Protein AF-A0A822DI43-F1 (afdb_monomer)

Radius of gyration: 19.3 Å; Cα contacts (8 Å, |Δi|>4): 87; chains: 1; bounding box: 41×22×58 Å

Mean predicted aligned error: 4.41 Å

Foldseek 3Di:
DLVVLLVLLVVLLVVLVVVLVVLLVQLQVDFDDADPVGDTDRNCPDPVSCVLRVVSVVVSVVSVVLSVVLVVVQVVCVVDPVSVVVCVVVSVVSSVVSSVVSVVVSVVSVD

Structure (mmCIF, N/CA/C/O backbone):
data_AF-A0A822DI43-F1
#
_entry.id   AF-A0A822DI43-F1
#
loop_
_atom_site.group_PDB
_atom_site.id
_atom_site.type_symbol
_atom_site.label_atom_id
_atom_site.label_alt_id
_atom_site.label_comp_id
_atom_site.label_asym_id
_atom_site.label_entity_id
_atom_site.label_seq_id
_atom_site.pdbx_PDB_ins_code
_atom_site.Cartn_x
_atom_site.Cartn_y
_atom_site.Cartn_z
_atom_site.occupancy
_atom_site.B_iso_or_equiv
_atom_site.auth_seq_id
_atom_site.auth_comp_id
_atom_site.auth_asym_id
_atom_site.auth_atom_id
_at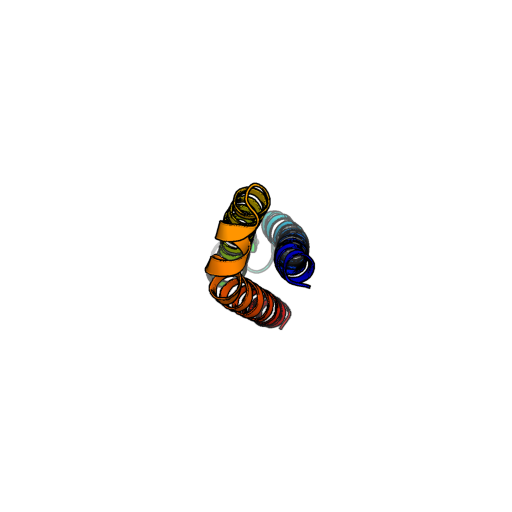om_site.pdbx_PDB_model_num
ATOM 1 N N . MET A 1 1 ? 6.375 10.818 -19.700 1.00 80.19 1 MET A N 1
ATOM 2 C CA . MET A 1 1 ? 5.209 10.101 -19.123 1.00 80.19 1 MET A CA 1
ATOM 3 C C . MET A 1 1 ? 5.583 9.005 -18.122 1.00 80.19 1 MET A C 1
ATOM 5 O O . MET A 1 1 ? 4.894 8.908 -17.118 1.00 80.19 1 MET A O 1
ATOM 9 N N . ILE A 1 2 ? 6.650 8.215 -18.330 1.00 90.12 2 ILE A N 1
ATOM 10 C CA . ILE A 1 2 ? 7.068 7.148 -17.390 1.00 90.12 2 ILE A CA 1
ATOM 11 C C . ILE A 1 2 ? 7.280 7.688 -15.972 1.00 90.12 2 ILE A C 1
ATOM 13 O O . ILE A 1 2 ? 6.599 7.245 -15.061 1.00 90.12 2 ILE A O 1
ATOM 17 N N . HIS A 1 3 ? 8.148 8.690 -15.797 1.00 89.88 3 HIS A N 1
ATOM 18 C CA . HIS A 1 3 ? 8.485 9.249 -14.480 1.00 89.88 3 HIS A CA 1
ATOM 19 C C . HIS A 1 3 ? 7.257 9.681 -13.658 1.00 89.88 3 HIS A C 1
ATOM 21 O O . HIS A 1 3 ? 7.191 9.434 -12.460 1.00 89.88 3 HIS A O 1
ATOM 27 N N . MET A 1 4 ? 6.233 10.247 -14.309 1.00 93.31 4 MET A N 1
ATOM 28 C CA . MET A 1 4 ? 4.971 10.595 -13.645 1.00 93.31 4 MET A CA 1
ATOM 29 C C . MET A 1 4 ? 4.247 9.349 -13.106 1.00 93.31 4 MET A C 1
ATOM 31 O O . MET A 1 4 ? 3.736 9.381 -11.994 1.00 93.31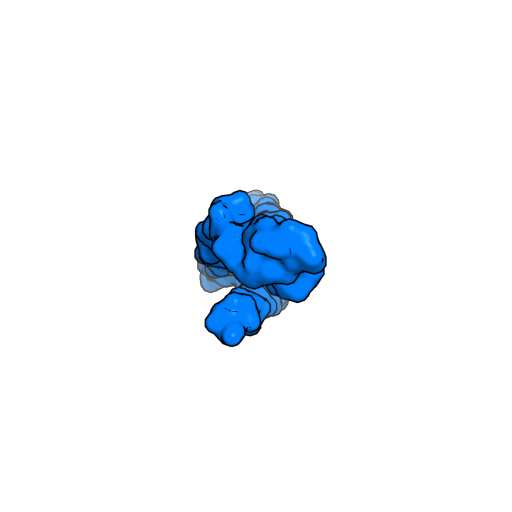 4 MET A O 1
ATOM 35 N N . ARG A 1 5 ? 4.228 8.238 -13.855 1.00 93.38 5 ARG A N 1
ATOM 36 C CA . ARG A 1 5 ? 3.634 6.963 -13.405 1.00 93.38 5 ARG A CA 1
ATOM 37 C C . ARG A 1 5 ? 4.377 6.384 -12.203 1.00 93.38 5 ARG A C 1
ATOM 39 O O . ARG A 1 5 ? 3.732 5.896 -11.282 1.00 93.38 5 ARG A O 1
ATOM 46 N N . ILE A 1 6 ? 5.707 6.488 -12.196 1.00 93.19 6 ILE A N 1
ATOM 47 C CA . ILE A 1 6 ? 6.543 6.105 -11.048 1.00 93.19 6 ILE A CA 1
ATOM 48 C C . ILE A 1 6 ? 6.137 6.938 -9.827 1.00 93.19 6 ILE A C 1
ATOM 50 O O . ILE A 1 6 ? 5.816 6.389 -8.777 1.00 93.19 6 ILE A O 1
ATOM 54 N N . HIS A 1 7 ? 6.060 8.259 -9.990 1.00 93.94 7 HIS A N 1
ATOM 55 C CA . HIS A 1 7 ? 5.712 9.167 -8.901 1.00 93.94 7 HIS A CA 1
ATOM 56 C C . HIS A 1 7 ? 4.270 8.992 -8.396 1.00 93.94 7 HIS A C 1
ATOM 58 O O . HIS A 1 7 ? 4.027 9.077 -7.198 1.00 93.94 7 HIS A O 1
ATOM 64 N N . LEU A 1 8 ? 3.319 8.659 -9.273 1.00 93.00 8 LEU A N 1
ATOM 65 C CA . LEU A 1 8 ? 1.948 8.313 -8.881 1.00 93.00 8 LEU A CA 1
ATOM 66 C C . LEU A 1 8 ? 1.918 7.151 -7.880 1.00 93.00 8 LEU A C 1
ATOM 68 O O . LEU A 1 8 ? 1.155 7.203 -6.919 1.00 93.00 8 LEU A O 1
ATOM 72 N N . CYS A 1 9 ? 2.768 6.134 -8.058 1.00 93.25 9 CYS A N 1
ATOM 73 C CA . CYS A 1 9 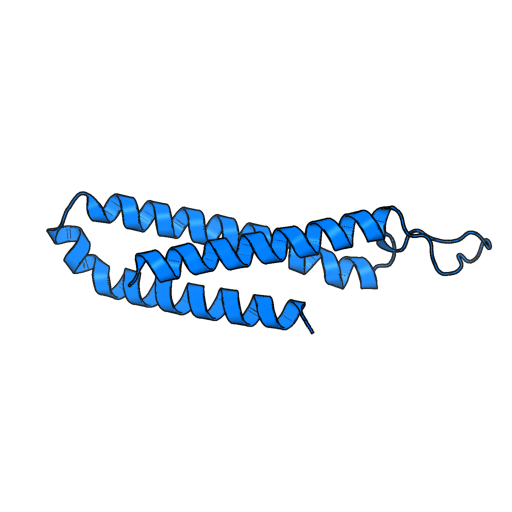? 2.869 5.013 -7.118 1.00 93.25 9 CYS A CA 1
ATOM 74 C C . CYS A 1 9 ? 3.277 5.494 -5.717 1.00 93.25 9 CYS A C 1
ATOM 76 O O . CYS A 1 9 ? 2.706 5.051 -4.721 1.00 93.25 9 CYS A O 1
ATOM 78 N N . TYR A 1 10 ? 4.219 6.440 -5.643 1.00 95.06 10 TYR A N 1
ATOM 79 C CA . TYR A 1 10 ? 4.614 7.079 -4.388 1.00 95.06 10 TYR A CA 1
ATOM 80 C C . TYR A 1 10 ? 3.463 7.871 -3.763 1.00 95.06 10 TYR A C 1
ATOM 82 O O . TYR A 1 10 ? 3.194 7.717 -2.574 1.00 95.06 10 TYR A O 1
ATOM 90 N N . THR A 1 11 ? 2.738 8.665 -4.557 1.00 93.81 11 THR A N 1
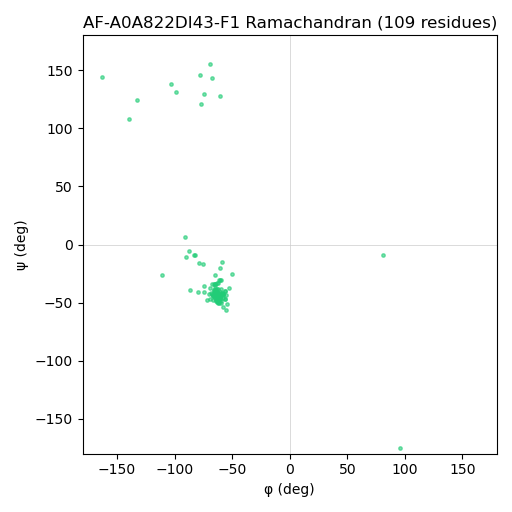ATOM 91 C CA . THR A 1 11 ? 1.574 9.418 -4.070 1.00 93.81 11 THR A CA 1
ATOM 92 C C . THR A 1 11 ? 0.535 8.489 -3.436 1.00 93.81 11 THR A C 1
ATOM 94 O O . THR A 1 11 ? 0.109 8.741 -2.312 1.00 93.81 11 THR A O 1
ATOM 97 N N . PHE A 1 12 ? 0.188 7.376 -4.094 1.00 92.25 12 PHE A N 1
ATOM 98 C CA . PHE A 1 12 ? -0.740 6.386 -3.532 1.00 92.25 12 PHE A CA 1
ATOM 99 C C . PHE A 1 12 ? -0.214 5.750 -2.243 1.00 92.25 12 PHE A C 1
ATOM 101 O O . PHE A 1 12 ? -0.975 5.586 -1.289 1.00 92.25 12 PHE A O 1
ATOM 108 N N . ALA A 1 13 ? 1.080 5.423 -2.186 1.00 94.25 13 ALA A N 1
ATOM 109 C CA . ALA A 1 13 ? 1.696 4.866 -0.986 1.00 94.25 13 ALA A CA 1
ATOM 110 C C . ALA A 1 13 ? 1.599 5.831 0.207 1.00 94.25 13 ALA A C 1
ATOM 112 O O . ALA A 1 13 ? 1.232 5.413 1.303 1.00 94.25 13 ALA A O 1
ATOM 113 N N . VAL A 1 14 ? 1.870 7.123 -0.008 1.00 95.00 14 VAL A N 1
ATOM 114 C CA . VAL A 1 14 ? 1.783 8.158 1.035 1.00 95.00 14 VAL A CA 1
ATOM 115 C C . VAL A 1 14 ? 0.341 8.374 1.490 1.00 95.00 14 VAL A C 1
ATOM 117 O O . VAL A 1 14 ? 0.092 8.423 2.694 1.00 95.00 14 VAL A O 1
ATOM 120 N N . SER A 1 15 ? -0.620 8.455 0.566 1.00 93.62 15 SER A N 1
ATOM 121 C CA . SER A 1 15 ? -2.039 8.595 0.921 1.00 93.62 15 SER A CA 1
ATOM 122 C C . SER A 1 15 ? -2.537 7.408 1.752 1.00 93.62 15 SER A C 1
ATOM 124 O O . SER A 1 15 ? -3.192 7.604 2.777 1.00 93.62 15 SER A O 1
ATOM 126 N N . LEU A 1 16 ? -2.169 6.180 1.370 1.00 93.75 16 LEU A N 1
ATOM 127 C CA . LEU A 1 16 ? -2.504 4.988 2.149 1.00 93.75 16 LEU A CA 1
ATOM 128 C C . LEU A 1 16 ? -1.799 4.997 3.516 1.00 93.75 16 LEU A C 1
ATOM 130 O O . LEU A 1 16 ? -2.426 4.690 4.527 1.00 93.75 16 LEU A O 1
ATOM 134 N N . ALA A 1 17 ? -0.531 5.417 3.581 1.00 96.06 17 ALA A N 1
ATOM 135 C CA . ALA A 1 17 ? 0.214 5.534 4.835 1.00 96.06 17 ALA A CA 1
ATOM 136 C C . ALA A 1 17 ? -0.465 6.487 5.827 1.00 96.06 17 ALA A C 1
ATOM 138 O O . ALA A 1 17 ? -0.551 6.181 7.018 1.00 96.06 17 ALA A O 1
ATOM 139 N N . GLN A 1 18 ? -0.972 7.625 5.346 1.00 96.12 18 GLN A N 1
ATOM 140 C CA . GLN A 1 18 ? -1.705 8.588 6.167 1.00 96.12 18 GLN A CA 1
ATOM 141 C C . GLN A 1 18 ? -2.988 7.971 6.734 1.00 96.12 18 GLN A C 1
ATOM 143 O O . GLN A 1 18 ? -3.198 8.014 7.949 1.00 96.12 18 GLN A O 1
ATOM 148 N N . ALA A 1 19 ? -3.802 7.337 5.884 1.00 94.50 19 ALA A N 1
ATOM 149 C CA . ALA A 1 19 ? -5.042 6.684 6.303 1.00 94.50 19 ALA A CA 1
ATOM 150 C C . ALA A 1 19 ? -4.786 5.572 7.336 1.00 94.50 19 ALA A C 1
ATOM 152 O O . ALA A 1 19 ? -5.397 5.553 8.406 1.00 94.50 19 ALA A O 1
ATOM 153 N N . VAL A 1 20 ? -3.819 4.691 7.060 1.00 95.88 20 VAL A N 1
ATOM 154 C CA . VAL A 1 20 ? -3.440 3.582 7.948 1.00 95.88 20 VAL A CA 1
ATOM 155 C C . VAL A 1 20 ? -2.883 4.092 9.277 1.00 95.88 20 VAL A C 1
ATOM 157 O O . VAL A 1 20 ? -3.220 3.550 10.329 1.00 95.88 20 VAL A O 1
ATOM 160 N N . THR A 1 21 ? -2.085 5.164 9.269 1.00 98.00 21 THR A N 1
ATOM 161 C CA . THR A 1 21 ? -1.547 5.766 10.500 1.00 98.00 21 THR A CA 1
ATOM 162 C C . THR A 1 21 ? -2.666 6.256 11.415 1.00 98.00 21 THR A C 1
ATOM 164 O O . THR A 1 21 ? -2.635 5.989 12.618 1.00 98.00 21 THR A O 1
ATOM 167 N N . ILE A 1 22 ? -3.664 6.948 10.858 1.00 97.69 22 ILE A N 1
ATOM 168 C CA . ILE A 1 22 ? -4.828 7.422 11.618 1.00 97.69 22 ILE A CA 1
ATOM 169 C C . ILE A 1 22 ? -5.612 6.224 12.162 1.00 97.69 22 ILE A C 1
ATOM 171 O O . ILE A 1 22 ? -5.887 6.168 13.361 1.00 97.69 22 ILE A O 1
ATOM 175 N N . ALA A 1 23 ? -5.915 5.242 11.309 1.00 96.75 23 ALA A N 1
ATOM 176 C CA . ALA A 1 23 ? -6.722 4.085 11.675 1.00 96.75 23 ALA A CA 1
ATOM 177 C C . ALA A 1 23 ? -6.070 3.225 12.772 1.00 96.75 23 ALA A C 1
ATOM 179 O O . ALA A 1 23 ? -6.742 2.854 13.736 1.00 96.75 23 ALA A O 1
ATOM 180 N N . ILE A 1 24 ? -4.763 2.956 12.681 1.00 97.88 24 ILE A N 1
ATOM 181 C CA . ILE A 1 24 ? -4.022 2.197 13.701 1.00 97.88 24 ILE A CA 1
ATOM 182 C C . ILE A 1 24 ? -3.959 2.976 15.015 1.00 97.88 24 ILE A C 1
ATOM 184 O O . ILE A 1 24 ? -4.263 2.413 16.065 1.00 97.88 24 ILE A O 1
ATOM 188 N N . ARG A 1 25 ? -3.613 4.272 14.984 1.00 98.44 25 ARG A N 1
ATOM 189 C CA . ARG A 1 25 ? -3.521 5.090 16.207 1.00 98.44 25 ARG A CA 1
ATOM 190 C C . ARG A 1 25 ? -4.867 5.223 16.906 1.00 98.44 25 ARG A C 1
ATOM 192 O O . ARG A 1 25 ? -4.933 5.065 18.120 1.00 98.44 25 ARG A O 1
ATOM 199 N N . TYR A 1 26 ? -5.938 5.462 16.151 1.00 98.06 26 TYR A N 1
ATOM 200 C CA . TYR A 1 26 ? -7.285 5.479 16.708 1.00 98.06 26 TYR A CA 1
ATOM 201 C C . TYR A 1 26 ? -7.651 4.115 17.297 1.00 98.06 26 TYR A C 1
ATOM 203 O O . TYR A 1 26 ? -8.121 4.045 18.429 1.00 98.06 26 TYR A O 1
ATOM 211 N N . SER A 1 27 ? -7.351 3.025 16.584 1.00 97.38 27 SER A N 1
ATOM 212 C CA . SER A 1 27 ? -7.612 1.669 17.075 1.00 97.38 27 SER A CA 1
ATOM 213 C C . SER A 1 27 ? -6.845 1.337 18.353 1.00 97.38 27 SER A C 1
ATOM 215 O O . SER A 1 27 ? -7.337 0.577 19.183 1.00 97.38 27 SER A O 1
ATOM 217 N N . ALA A 1 28 ? -5.662 1.928 18.530 1.00 97.00 28 ALA A N 1
ATOM 218 C CA . ALA A 1 28 ? -4.850 1.774 19.725 1.00 97.00 28 ALA A CA 1
ATOM 219 C C . ALA A 1 28 ? -5.370 2.577 20.934 1.00 97.00 28 ALA A C 1
ATOM 221 O O . ALA A 1 28 ? -4.962 2.319 22.061 1.00 97.00 28 ALA A O 1
ATOM 222 N N . VAL A 1 29 ? -6.249 3.557 20.748 1.00 97.38 29 VAL A N 1
ATOM 223 C CA . VAL A 1 29 ? -6.777 4.364 21.865 1.00 97.38 29 VAL A CA 1
ATOM 224 C C . VAL A 1 29 ? -8.252 4.074 22.116 1.00 97.38 29 VAL A C 1
ATOM 226 O O . VAL A 1 29 ? -8.736 4.229 23.233 1.00 97.38 29 VAL A O 1
ATOM 229 N N . ARG A 1 30 ? -8.987 3.634 21.093 1.00 96.38 30 ARG A N 1
ATOM 230 C CA . ARG A 1 30 ? -10.413 3.356 21.194 1.00 96.38 30 ARG A CA 1
ATOM 231 C C . ARG A 1 30 ? -10.660 2.029 21.904 1.00 96.38 30 ARG A C 1
ATOM 233 O O . ARG A 1 30 ? -10.264 0.974 21.417 1.00 96.38 30 ARG A O 1
ATOM 240 N N . PHE A 1 31 ? -11.398 2.101 23.004 1.00 94.88 31 PHE A N 1
ATOM 241 C CA . PHE A 1 31 ? -12.000 0.961 23.684 1.00 94.88 31 PHE A CA 1
ATOM 242 C C . PHE A 1 31 ? -13.470 0.863 23.270 1.00 94.88 31 PHE A C 1
ATOM 244 O O . PHE A 1 31 ? -14.156 1.883 23.182 1.00 94.88 31 PHE A O 1
ATOM 251 N N . GLN A 1 32 ? -13.913 -0.334 22.885 1.00 92.94 32 GLN A N 1
ATOM 252 C CA . GLN A 1 32 ? -15.303 -0.598 22.517 1.00 92.94 32 GLN A CA 1
ATOM 253 C C . GLN A 1 32 ? -15.586 -2.100 22.525 1.00 92.94 32 GLN A C 1
ATOM 255 O O . GLN A 1 32 ? -14.754 -2.893 22.096 1.00 92.94 32 GLN A O 1
ATOM 260 N N . GLY A 1 33 ? -16.797 -2.470 22.942 1.00 88.38 33 GLY A N 1
ATOM 261 C CA . GLY A 1 33 ? -17.207 -3.861 23.118 1.00 88.38 33 GLY A CA 1
ATOM 262 C C . GLY A 1 33 ? -17.037 -4.303 24.567 1.00 88.38 33 GLY A C 1
ATOM 263 O O . GLY A 1 33 ? -16.707 -3.497 25.433 1.00 88.38 33 GLY A O 1
ATOM 264 N N . GLN A 1 34 ? -17.281 -5.581 24.841 1.00 83.56 34 GLN A N 1
ATOM 265 C CA . GLN A 1 34 ? -17.262 -6.102 26.204 1.00 83.56 34 GLN A CA 1
ATOM 266 C C . GLN A 1 34 ? -16.444 -7.390 26.267 1.00 83.56 34 GLN A C 1
ATOM 268 O O . GLN A 1 34 ? -16.687 -8.336 25.518 1.00 83.56 34 GLN A O 1
ATOM 273 N N . SER A 1 35 ? -15.446 -7.405 27.147 1.00 79.62 35 SER A N 1
ATOM 274 C CA . SER A 1 35 ? -14.739 -8.622 27.544 1.00 79.62 35 SER A CA 1
ATOM 275 C C . SER A 1 35 ? -15.659 -9.518 28.380 1.00 79.62 35 SER A C 1
ATOM 277 O O . SER A 1 35 ? -16.541 -8.986 29.060 1.00 79.62 35 SER A O 1
ATOM 279 N N . PRO A 1 36 ? -15.431 -10.845 28.442 1.00 75.06 36 PRO A N 1
ATOM 280 C CA . PRO A 1 36 ? -16.102 -11.718 29.411 1.00 75.06 36 PRO A CA 1
ATOM 281 C C . PRO A 1 36 ? -16.026 -11.203 30.860 1.00 75.06 36 PRO A C 1
ATOM 283 O O . PRO A 1 36 ? -16.908 -11.482 31.664 1.00 75.06 36 PRO A O 1
ATOM 286 N N . ASN A 1 37 ? -15.003 -10.399 31.170 1.00 79.81 37 ASN A N 1
ATOM 287 C CA . ASN A 1 37 ? -14.775 -9.802 32.487 1.00 79.81 37 ASN A CA 1
ATOM 288 C C . ASN A 1 37 ? -15.430 -8.415 32.666 1.00 79.81 37 ASN A C 1
ATOM 290 O O . ASN A 1 37 ? -15.176 -7.741 33.660 1.00 79.81 37 ASN A O 1
ATOM 294 N N . GLY A 1 38 ? -16.226 -7.948 31.700 1.00 78.75 38 GLY A N 1
ATOM 295 C CA . GLY A 1 38 ? -16.973 -6.689 31.774 1.00 78.75 38 GLY A CA 1
ATOM 296 C C . GLY A 1 38 ? -16.182 -5.417 31.446 1.00 78.75 38 GLY A C 1
ATOM 297 O O . GLY A 1 38 ? -16.801 -4.367 31.290 1.00 78.75 38 GLY A O 1
ATOM 298 N N . SER A 1 39 ? -14.856 -5.485 31.292 1.00 85.06 39 SER A N 1
ATOM 299 C CA . SER A 1 39 ? -14.044 -4.353 30.831 1.00 85.06 39 SER A CA 1
ATOM 300 C C . SER A 1 39 ? -14.153 -4.150 29.318 1.00 85.06 39 SER A C 1
ATOM 302 O O . SER A 1 39 ? -14.258 -5.115 28.551 1.00 85.06 39 SER A O 1
ATOM 304 N N . GLU A 1 40 ? -14.100 -2.894 28.873 1.00 90.19 40 GLU A N 1
ATOM 305 C CA . GLU A 1 40 ? -13.982 -2.601 27.446 1.00 90.19 40 GLU A CA 1
ATOM 306 C C . GLU A 1 40 ? -12.617 -3.057 26.917 1.00 90.19 40 GLU A C 1
ATOM 308 O O . GLU A 1 40 ? -11.593 -2.962 27.600 1.00 90.19 40 GLU A O 1
ATOM 313 N N . ILE A 1 41 ? -12.601 -3.556 25.682 1.00 91.38 41 ILE A N 1
ATOM 314 C CA . ILE A 1 41 ? -11.385 -4.009 25.006 1.00 91.38 41 ILE A CA 1
ATOM 315 C C . ILE A 1 41 ? -10.976 -2.939 23.994 1.00 91.38 41 ILE A C 1
ATOM 317 O O . ILE A 1 41 ? -11.806 -2.371 23.285 1.00 91.38 41 ILE A O 1
ATOM 321 N N . GLN A 1 42 ? -9.678 -2.668 23.919 1.00 94.94 42 GLN A N 1
ATOM 322 C CA . GLN A 1 42 ? -9.086 -1.841 22.872 1.00 94.94 42 GLN A CA 1
ATOM 323 C C . GLN A 1 42 ? -9.347 -2.475 21.501 1.00 94.94 42 GLN A C 1
ATOM 325 O O . GLN A 1 42 ? -9.019 -3.644 21.284 1.00 94.94 42 GLN A O 1
ATOM 330 N N . ILE A 1 43 ? -9.894 -1.716 20.553 1.00 96.06 43 ILE A N 1
ATOM 331 C CA . ILE A 1 43 ? -10.372 -2.305 19.298 1.00 96.06 43 ILE A CA 1
ATOM 332 C C . ILE A 1 43 ? -9.247 -2.906 18.447 1.00 96.06 43 ILE A C 1
ATOM 334 O O . ILE A 1 43 ? -9.486 -3.851 17.700 1.00 96.06 43 ILE A O 1
ATOM 338 N N . LEU A 1 44 ? -8.009 -2.417 18.591 1.00 96.31 44 LEU A N 1
ATOM 339 C CA . LEU A 1 44 ? -6.833 -2.989 17.925 1.00 96.31 44 LEU A CA 1
ATOM 340 C C . LEU A 1 44 ? -6.561 -4.451 18.317 1.00 96.31 44 LEU A C 1
ATOM 342 O O . LEU A 1 44 ? -5.892 -5.157 17.569 1.00 96.31 44 LEU A O 1
ATOM 346 N N . ASN A 1 45 ? -7.078 -4.927 19.451 1.00 94.31 45 ASN A N 1
ATOM 347 C CA . ASN A 1 45 ? -6.879 -6.307 19.903 1.00 94.31 45 ASN A CA 1
ATOM 348 C C . ASN A 1 45 ? -7.854 -7.301 19.258 1.00 94.31 45 ASN A C 1
ATOM 350 O O . ASN A 1 45 ? -7.681 -8.509 19.410 1.00 94.31 45 ASN A O 1
ATOM 354 N N . TYR A 1 46 ? -8.864 -6.830 18.522 1.00 95.31 46 TYR A N 1
ATOM 355 C CA . TYR A 1 46 ? -9.732 -7.721 17.761 1.00 95.31 46 TYR A CA 1
ATOM 356 C C . TYR A 1 46 ? -9.016 -8.238 16.516 1.00 95.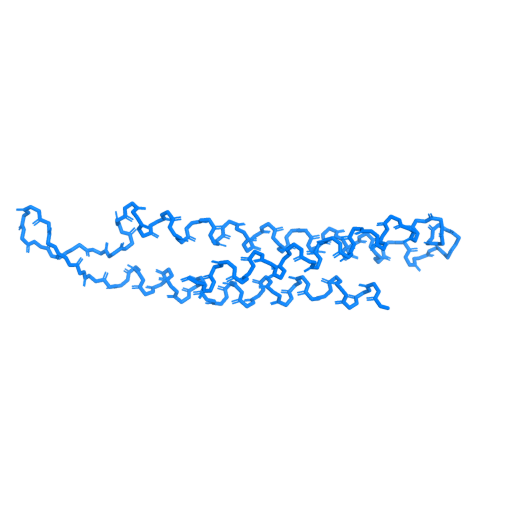31 46 TYR A C 1
ATOM 358 O O . TYR A 1 46 ? -8.543 -7.455 15.693 1.00 95.31 46 TYR A O 1
ATOM 366 N N . LEU A 1 47 ? -9.031 -9.560 16.324 1.00 95.56 47 LEU A N 1
ATOM 367 C CA . LEU A 1 47 ? -8.433 -10.198 15.149 1.00 95.56 47 LEU A CA 1
ATOM 368 C C . LEU A 1 47 ? -9.006 -9.633 13.841 1.00 95.56 47 LEU A C 1
ATOM 370 O O . LEU A 1 47 ? -8.251 -9.343 12.926 1.00 95.56 47 LEU A O 1
ATOM 374 N N . LEU A 1 48 ? -10.319 -9.378 13.786 1.00 94.75 48 LEU A N 1
ATOM 375 C CA . LEU A 1 48 ? -10.971 -8.758 12.624 1.00 94.75 48 LEU A CA 1
ATOM 376 C C . LEU A 1 48 ? -10.477 -7.329 12.344 1.00 94.75 48 LEU A C 1
ATOM 378 O O . LEU A 1 48 ? -10.429 -6.914 11.190 1.00 94.75 48 LEU A O 1
ATOM 382 N N . GLN A 1 49 ? -10.117 -6.563 13.378 1.00 96.06 49 GLN A N 1
ATOM 383 C CA . GLN A 1 49 ? -9.562 -5.219 13.200 1.00 96.06 49 GLN A CA 1
ATOM 384 C C . GLN A 1 49 ? -8.116 -5.297 12.695 1.00 96.06 49 GLN A C 1
ATOM 386 O O . GLN A 1 49 ? -7.728 -4.542 11.804 1.00 96.06 49 GLN A O 1
ATOM 391 N N . GLN A 1 50 ? -7.325 -6.235 13.221 1.00 96.75 50 GLN A N 1
ATOM 392 C CA . GLN A 1 50 ? -5.957 -6.483 12.758 1.00 96.75 50 GLN A CA 1
ATOM 393 C C . GLN A 1 50 ? -5.929 -6.997 11.317 1.00 96.75 50 GLN A C 1
ATOM 395 O O . GLN A 1 50 ? -5.122 -6.515 10.526 1.00 96.75 50 GLN A O 1
ATOM 400 N N . ASP A 1 51 ? -6.845 -7.896 10.957 1.00 95.81 51 ASP A N 1
ATOM 401 C CA . ASP A 1 51 ? -6.993 -8.439 9.604 1.00 95.81 51 ASP A CA 1
ATOM 402 C C . ASP A 1 51 ? -7.286 -7.345 8.567 1.00 95.81 51 ASP A C 1
ATOM 404 O O . ASP A 1 51 ? -6.817 -7.412 7.439 1.00 95.81 51 ASP A O 1
ATOM 408 N N . LYS A 1 52 ? -7.966 -6.263 8.961 1.00 93.50 52 LYS A N 1
ATOM 409 C CA . LYS A 1 52 ? -8.163 -5.094 8.091 1.00 93.50 52 LYS A CA 1
ATOM 410 C C . LYS A 1 52 ? -6.944 -4.172 8.035 1.00 93.50 52 LYS A C 1
ATOM 412 O O . LYS A 1 52 ? -6.620 -3.643 6.977 1.00 93.50 52 LYS A O 1
ATOM 417 N N . LEU A 1 53 ? -6.276 -3.925 9.164 1.00 95.88 53 LEU A N 1
ATOM 418 C CA . LEU A 1 53 ? -5.232 -2.894 9.256 1.00 95.88 53 LEU A CA 1
ATOM 419 C C . LEU A 1 53 ? -3.838 -3.381 8.848 1.00 95.88 53 LEU A C 1
ATOM 421 O O . LEU A 1 53 ? -3.090 -2.637 8.210 1.00 95.88 53 LEU A O 1
ATOM 425 N N . VAL A 1 54 ? -3.470 -4.610 9.214 1.00 95.88 54 VAL A N 1
ATOM 426 C CA . VAL A 1 54 ? -2.124 -5.152 8.979 1.00 95.88 54 VAL A CA 1
ATOM 427 C C . VAL A 1 54 ? -1.837 -5.332 7.481 1.00 95.88 54 VAL A C 1
ATOM 429 O O . VAL A 1 54 ? -0.759 -4.911 7.050 1.00 95.88 54 VAL A O 1
ATOM 432 N N . PRO A 1 55 ? -2.759 -5.850 6.642 1.00 95.50 55 PRO A N 1
ATOM 433 C CA . PRO A 1 55 ? -2.541 -5.911 5.196 1.00 95.50 55 PRO A CA 1
ATOM 434 C C . PRO A 1 55 ? -2.396 -4.531 4.551 1.00 95.50 55 PRO A C 1
ATOM 436 O O . PRO A 1 55 ? -1.535 -4.351 3.687 1.00 95.50 55 PRO A O 1
ATOM 439 N N . CYS A 1 56 ? -3.164 -3.533 5.000 1.00 95.12 56 CYS A N 1
ATOM 440 C CA . CYS A 1 56 ? -3.015 -2.154 4.532 1.00 95.12 56 CYS A CA 1
ATOM 441 C C . CYS A 1 56 ? -1.621 -1.607 4.869 1.00 95.12 56 CYS A C 1
ATOM 443 O O . CYS A 1 56 ? -0.942 -1.072 3.993 1.00 95.12 56 CYS A O 1
ATOM 445 N N . LEU A 1 57 ? -1.154 -1.801 6.109 1.00 96.88 57 LEU A N 1
ATOM 446 C CA . LEU A 1 57 ? 0.188 -1.396 6.537 1.00 96.88 57 LEU A CA 1
ATOM 447 C C . LEU A 1 57 ? 1.282 -2.095 5.721 1.00 96.88 57 LEU A C 1
ATOM 449 O O . LEU A 1 57 ? 2.201 -1.440 5.232 1.00 96.88 57 LEU A O 1
ATOM 453 N N . SER A 1 58 ? 1.171 -3.411 5.533 1.00 96.75 58 SER A N 1
ATOM 454 C CA . SER A 1 58 ? 2.102 -4.186 4.706 1.00 96.75 58 SER A CA 1
ATOM 455 C C . SER A 1 58 ? 2.149 -3.657 3.269 1.00 96.75 58 SER A C 1
ATOM 457 O O . SER A 1 58 ? 3.228 -3.462 2.702 1.00 96.75 58 SER A O 1
ATOM 459 N N . THR A 1 59 ? 0.984 -3.329 2.707 1.00 95.75 59 THR A N 1
ATOM 460 C CA . THR A 1 59 ? 0.867 -2.812 1.341 1.00 95.75 59 THR A CA 1
ATOM 461 C C . THR A 1 59 ? 1.534 -1.448 1.175 1.00 95.75 59 THR A C 1
ATOM 463 O O . THR A 1 59 ? 2.204 -1.225 0.168 1.00 95.75 59 THR A O 1
ATOM 466 N N . VAL A 1 60 ? 1.432 -0.556 2.169 1.00 96.25 60 VAL A N 1
ATOM 467 C CA . VAL A 1 60 ? 2.152 0.733 2.167 1.00 96.25 60 VAL A CA 1
ATOM 468 C C . VAL A 1 60 ? 3.650 0.512 1.975 1.00 96.25 60 VAL A C 1
ATOM 470 O O . VAL A 1 60 ? 4.254 1.100 1.077 1.00 96.25 60 VAL A O 1
ATOM 473 N N . TYR A 1 61 ? 4.253 -0.365 2.781 1.00 96.88 61 TYR A N 1
ATOM 474 C CA . TYR A 1 61 ? 5.682 -0.655 2.674 1.00 96.88 61 TYR A CA 1
ATOM 475 C C . TYR A 1 61 ? 6.034 -1.321 1.344 1.00 96.88 61 TYR A C 1
ATOM 477 O O . TYR A 1 61 ? 7.032 -0.948 0.724 1.00 96.88 61 TYR A O 1
ATOM 485 N N . ALA A 1 62 ? 5.205 -2.251 0.864 1.00 96.19 62 ALA A N 1
ATOM 486 C CA . ALA A 1 62 ? 5.401 -2.875 -0.441 1.00 96.19 62 ALA A CA 1
ATOM 487 C C . ALA A 1 62 ? 5.417 -1.832 -1.574 1.00 96.19 62 ALA A C 1
ATOM 489 O O . ALA A 1 62 ? 6.298 -1.876 -2.436 1.00 96.19 62 ALA A O 1
ATOM 490 N N . PHE A 1 63 ? 4.502 -0.858 -1.551 1.00 95.50 63 PHE A N 1
ATOM 491 C CA . PHE A 1 63 ? 4.442 0.209 -2.553 1.00 95.50 63 PHE A CA 1
ATOM 492 C C . PHE A 1 63 ? 5.634 1.158 -2.471 1.00 95.50 63 PHE A C 1
ATOM 494 O O . PHE A 1 63 ? 6.206 1.489 -3.508 1.00 95.50 63 PHE A O 1
ATOM 501 N N . LEU A 1 64 ? 6.052 1.553 -1.265 1.00 96.19 64 LEU A N 1
ATOM 502 C CA . LEU A 1 64 ? 7.236 2.396 -1.079 1.00 96.19 64 LEU A CA 1
ATOM 503 C C . LEU A 1 64 ? 8.499 1.710 -1.610 1.00 96.19 64 LEU A C 1
ATOM 505 O O . LEU A 1 64 ? 9.257 2.320 -2.362 1.00 96.19 64 LEU A O 1
ATOM 509 N N . ILE A 1 65 ? 8.697 0.428 -1.293 1.00 96.69 65 ILE A N 1
ATOM 510 C CA . ILE A 1 65 ? 9.850 -0.343 -1.776 1.00 96.69 65 ILE A CA 1
ATOM 511 C C . ILE A 1 65 ? 9.802 -0.495 -3.302 1.00 96.69 65 ILE A C 1
ATOM 513 O O . ILE A 1 65 ? 10.827 -0.327 -3.966 1.00 96.69 65 ILE A O 1
ATOM 517 N N . ALA A 1 66 ? 8.631 -0.797 -3.871 1.00 95.38 66 ALA A N 1
ATOM 518 C CA . ALA A 1 66 ? 8.459 -0.916 -5.317 1.00 95.38 66 ALA A CA 1
ATOM 519 C C . ALA A 1 66 ? 8.776 0.405 -6.035 1.00 95.38 66 ALA A C 1
ATOM 521 O O . ALA A 1 66 ? 9.528 0.406 -7.011 1.00 95.38 66 ALA A O 1
ATOM 522 N N . PHE A 1 67 ? 8.272 1.527 -5.512 1.00 95.56 67 PHE A N 1
ATOM 523 C CA . PHE A 1 67 ? 8.599 2.865 -5.995 1.00 95.56 67 PHE A CA 1
ATOM 524 C C . PHE A 1 67 ? 10.107 3.129 -5.936 1.00 95.56 67 PHE A C 1
ATOM 526 O O . PHE A 1 67 ? 10.697 3.450 -6.962 1.00 95.56 67 PHE A O 1
ATOM 533 N N . MET A 1 68 ? 10.746 2.936 -4.776 1.00 96.38 68 MET A N 1
ATOM 534 C CA . MET A 1 68 ? 12.180 3.202 -4.600 1.00 96.38 68 MET A CA 1
ATOM 535 C C . MET A 1 68 ? 13.037 2.400 -5.581 1.00 96.38 68 MET A C 1
ATOM 537 O O . MET A 1 68 ? 13.973 2.941 -6.174 1.00 96.38 68 MET A O 1
ATOM 541 N N . LYS A 1 69 ? 12.715 1.115 -5.783 1.00 95.88 69 LYS A N 1
ATOM 542 C CA . LYS A 1 69 ? 13.423 0.259 -6.744 1.00 95.88 69 LYS A CA 1
ATOM 543 C C . LYS A 1 69 ? 13.283 0.778 -8.171 1.00 95.88 69 LYS A C 1
ATOM 545 O O . LYS A 1 69 ? 14.282 0.868 -8.882 1.00 95.88 69 LYS A O 1
ATOM 550 N N . LEU A 1 70 ? 12.063 1.117 -8.579 1.00 94.56 70 LEU A N 1
ATOM 551 C CA . LEU A 1 70 ? 11.773 1.507 -9.954 1.00 94.56 70 LEU A CA 1
ATOM 552 C C . LEU A 1 70 ? 12.280 2.926 -10.264 1.00 94.56 70 LEU A C 1
ATOM 554 O O . LEU A 1 70 ? 12.807 3.155 -11.349 1.00 94.56 70 LEU A O 1
ATOM 558 N N . ASP A 1 71 ? 12.225 3.843 -9.299 1.00 95.44 71 ASP A N 1
ATOM 559 C CA . ASP A 1 71 ? 12.820 5.179 -9.404 1.00 95.44 71 ASP A CA 1
ATOM 560 C C . ASP A 1 71 ? 14.354 5.116 -9.474 1.00 95.44 71 ASP A C 1
ATOM 562 O O . ASP A 1 71 ? 14.973 5.708 -10.358 1.00 95.44 71 ASP A O 1
ATOM 566 N N . THR A 1 72 ? 14.982 4.298 -8.622 1.00 95.38 72 THR A N 1
ATOM 567 C CA . THR A 1 72 ? 16.435 4.064 -8.681 1.00 95.38 72 THR A CA 1
ATOM 568 C C . THR A 1 72 ? 16.849 3.471 -10.027 1.00 95.38 72 THR A C 1
ATOM 570 O O . THR A 1 72 ? 17.853 3.884 -10.604 1.00 95.38 72 THR A O 1
ATOM 573 N N . TYR A 1 73 ? 16.087 2.504 -10.543 1.00 93.50 73 TYR A N 1
ATOM 574 C CA . TYR A 1 73 ? 16.340 1.905 -11.851 1.00 93.50 73 TYR A CA 1
ATOM 575 C C . TYR A 1 73 ? 16.198 2.935 -12.981 1.00 93.50 73 TYR A C 1
ATOM 577 O O . TYR A 1 73 ? 17.103 3.072 -13.801 1.00 93.50 73 TYR A O 1
ATOM 585 N N . PHE A 1 74 ? 15.136 3.743 -12.964 1.00 93.69 74 PHE A N 1
ATOM 586 C CA . PHE A 1 74 ? 14.930 4.829 -13.922 1.00 93.69 74 PHE A CA 1
ATOM 587 C C . PHE A 1 74 ? 16.081 5.846 -13.925 1.00 93.69 74 PHE A C 1
ATOM 589 O O . PHE A 1 74 ? 16.590 6.207 -14.987 1.00 93.69 74 PHE A O 1
ATOM 596 N N . ASN A 1 75 ? 16.523 6.281 -12.742 1.00 93.00 75 AS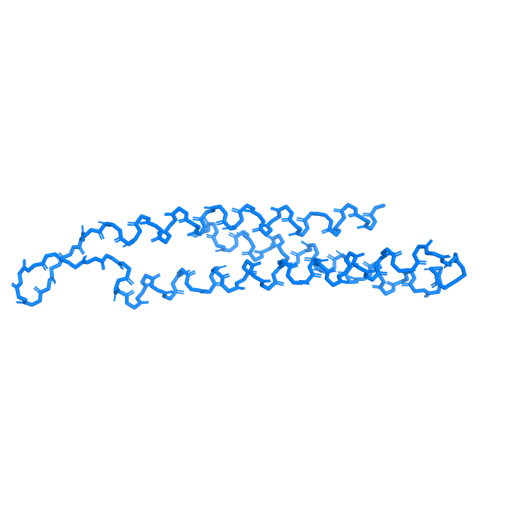N A N 1
ATOM 597 C CA . ASN A 1 75 ? 17.612 7.245 -12.598 1.00 93.00 75 ASN A CA 1
ATOM 598 C C . ASN A 1 75 ? 18.964 6.674 -13.046 1.00 93.00 75 ASN A C 1
ATOM 600 O O . ASN A 1 75 ? 19.763 7.402 -13.629 1.00 93.00 75 ASN A O 1
ATOM 604 N N . LYS A 1 76 ? 19.208 5.372 -12.845 1.00 93.19 76 LYS A N 1
ATOM 605 C CA . LYS A 1 76 ? 20.404 4.693 -13.371 1.00 93.19 76 LYS A CA 1
ATOM 606 C C . LYS A 1 76 ? 20.417 4.677 -14.898 1.00 93.19 76 LYS A C 1
ATOM 608 O O . LYS A 1 76 ? 21.429 5.035 -15.496 1.00 93.19 76 LYS A O 1
ATOM 613 N N . LEU A 1 77 ? 19.300 4.309 -15.526 1.00 91.38 77 LEU A N 1
ATOM 614 C CA . LEU A 1 77 ? 19.209 4.219 -16.987 1.00 91.38 77 LEU A CA 1
ATOM 615 C C . LEU A 1 77 ? 19.379 5.577 -17.670 1.00 91.38 77 LEU A C 1
ATOM 617 O O . LEU A 1 77 ? 20.007 5.655 -18.717 1.00 91.38 77 LEU A O 1
ATOM 621 N N . LYS A 1 78 ? 18.906 6.659 -17.046 1.00 87.75 78 LYS A N 1
ATOM 622 C CA . LYS A 1 78 ? 19.075 8.031 -17.553 1.00 87.75 78 LYS A CA 1
ATOM 623 C C . LYS A 1 78 ? 20.524 8.483 -17.751 1.00 87.75 78 LYS A C 1
ATOM 625 O O . LYS A 1 78 ? 20.738 9.512 -18.377 1.00 87.75 78 LYS A O 1
ATOM 630 N N . THR A 1 79 ? 21.506 7.780 -17.190 1.00 89.81 79 THR A N 1
ATOM 631 C CA . THR A 1 79 ? 22.922 8.152 -17.340 1.00 89.81 79 THR A CA 1
ATOM 632 C C . THR A 1 79 ? 23.516 7.729 -18.685 1.00 89.81 79 THR A C 1
ATOM 634 O O . THR A 1 79 ? 24.576 8.227 -19.055 1.00 89.81 79 THR A O 1
ATOM 637 N N . ASN A 1 80 ? 22.850 6.830 -19.419 1.00 92.12 80 ASN A N 1
ATOM 638 C CA . ASN A 1 80 ? 23.310 6.338 -20.710 1.00 92.12 80 ASN A CA 1
ATOM 639 C C . ASN A 1 80 ? 22.132 6.199 -21.685 1.00 92.12 80 ASN A C 1
ATOM 641 O O . ASN A 1 80 ? 21.325 5.278 -21.564 1.00 92.12 80 ASN A O 1
ATOM 645 N N . ASP A 1 81 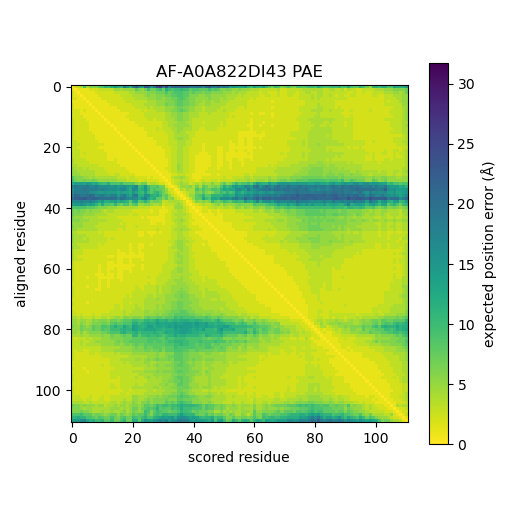? 22.067 7.092 -22.672 1.00 89.62 81 ASP A N 1
ATOM 646 C CA . ASP A 1 81 ? 20.945 7.184 -23.610 1.00 89.62 81 ASP A CA 1
ATOM 647 C C . ASP A 1 81 ? 20.755 5.925 -24.467 1.00 89.62 81 ASP A C 1
ATOM 649 O O . ASP A 1 81 ? 19.619 5.561 -24.766 1.00 89.62 81 ASP A O 1
ATOM 653 N N . THR A 1 82 ? 21.829 5.217 -24.837 1.00 90.94 82 THR A N 1
ATOM 654 C CA . THR A 1 82 ? 21.701 3.994 -25.650 1.00 90.94 82 THR A CA 1
ATOM 655 C C . THR A 1 82 ? 21.059 2.870 -24.843 1.00 90.94 82 THR A C 1
ATOM 657 O O . THR A 1 82 ? 20.070 2.279 -25.269 1.00 90.94 82 THR A O 1
ATOM 660 N N . VAL A 1 83 ? 21.541 2.658 -23.616 1.00 89.75 83 VAL A N 1
ATOM 661 C CA . VAL A 1 83 ? 20.977 1.677 -22.676 1.00 89.75 83 VAL A CA 1
ATOM 662 C C . VAL A 1 83 ? 19.551 2.062 -22.271 1.00 89.75 83 VAL A C 1
ATOM 664 O O . VAL A 1 83 ? 18.695 1.194 -22.106 1.00 89.75 83 VAL A O 1
ATOM 667 N N . PHE A 1 84 ? 19.268 3.358 -22.128 1.00 91.00 84 PHE A N 1
ATOM 668 C CA . PHE A 1 84 ? 17.926 3.851 -21.836 1.00 91.00 84 PHE A CA 1
ATOM 669 C C . PHE A 1 84 ? 16.923 3.480 -22.933 1.00 91.00 84 PHE A C 1
ATOM 671 O O . PHE A 1 84 ? 15.827 3.025 -22.608 1.00 91.00 84 PHE A O 1
ATOM 678 N N . LEU A 1 85 ? 17.288 3.650 -24.209 1.00 91.00 85 LEU A N 1
ATOM 679 C CA . LEU A 1 85 ? 16.424 3.312 -25.344 1.00 91.00 85 LEU A CA 1
ATOM 680 C C . LEU A 1 85 ? 16.156 1.805 -25.436 1.00 91.00 85 LEU A C 1
ATOM 682 O O . LEU A 1 85 ? 15.011 1.415 -25.665 1.00 91.00 85 LEU A O 1
ATOM 686 N N . ASP A 1 86 ? 17.164 0.972 -25.173 1.00 93.62 86 ASP A N 1
ATOM 687 C CA . ASP A 1 86 ? 17.020 -0.490 -25.187 1.00 93.62 86 ASP A CA 1
ATOM 688 C C . ASP A 1 86 ? 16.090 -0.997 -24.073 1.00 93.62 86 ASP A C 1
ATOM 690 O O . ASP A 1 86 ? 15.286 -1.906 -24.277 1.00 93.62 86 ASP A O 1
ATOM 694 N N . GLN A 1 87 ? 16.166 -0.392 -22.885 1.00 93.25 87 GLN A N 1
ATOM 695 C CA . GLN A 1 87 ? 15.375 -0.780 -21.707 1.00 93.25 87 GLN A CA 1
ATOM 696 C C . GLN A 1 87 ? 14.006 -0.083 -21.639 1.00 93.25 87 GLN A C 1
ATOM 698 O O . GLN A 1 87 ? 13.174 -0.376 -20.772 1.00 93.25 87 GLN A O 1
ATOM 703 N N . LEU A 1 88 ? 13.745 0.844 -22.561 1.00 91.88 88 LEU A N 1
ATOM 704 C CA . LEU A 1 88 ? 12.534 1.654 -22.598 1.00 91.88 88 LEU A CA 1
ATOM 705 C C . LEU A 1 88 ? 11.237 0.812 -22.606 1.00 91.88 88 LEU A C 1
ATOM 707 O O . LEU A 1 88 ? 10.327 1.151 -21.840 1.00 91.88 88 LEU A O 1
ATOM 711 N N . PRO A 1 89 ? 11.114 -0.286 -23.386 1.00 94.50 89 PRO A N 1
ATOM 712 C CA 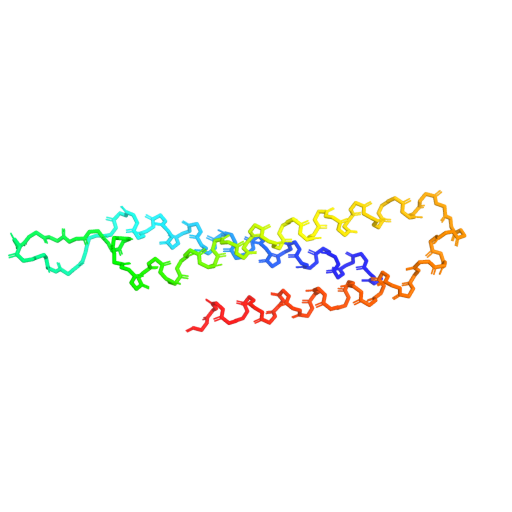. PRO A 1 89 ? 9.896 -1.100 -23.410 1.00 94.50 89 PRO A CA 1
ATOM 713 C C . PRO A 1 89 ? 9.569 -1.739 -22.054 1.00 94.50 89 PRO A C 1
ATOM 715 O O . PRO A 1 89 ? 8.421 -1.687 -21.605 1.00 94.50 89 PRO A O 1
ATOM 718 N N . GLU A 1 90 ? 10.578 -2.286 -21.373 1.00 93.12 90 GLU A N 1
ATOM 719 C CA . GLU A 1 90 ? 10.423 -2.906 -20.054 1.00 93.12 90 GLU A CA 1
ATOM 720 C C . GLU A 1 90 ? 9.993 -1.867 -19.016 1.00 93.12 90 GLU A C 1
ATOM 722 O O . GLU A 1 90 ? 8.998 -2.040 -18.308 1.00 93.12 90 GLU A O 1
ATOM 727 N N . LEU A 1 91 ? 10.686 -0.731 -18.985 1.00 93.81 91 LEU A N 1
ATOM 728 C CA . LEU A 1 91 ? 10.382 0.375 -18.088 1.00 93.81 91 LEU A CA 1
ATOM 729 C C . LEU A 1 91 ? 8.957 0.922 -18.307 1.00 93.81 91 LEU A C 1
ATOM 731 O O . LEU A 1 91 ? 8.247 1.260 -17.351 1.00 93.81 91 LEU A O 1
ATOM 735 N N . HIS A 1 92 ? 8.498 0.990 -19.559 1.00 94.38 92 HIS A N 1
ATOM 736 C CA . HIS A 1 92 ? 7.119 1.351 -19.882 1.00 94.38 92 HIS A CA 1
ATOM 737 C C . HIS A 1 92 ? 6.111 0.324 -19.361 1.00 94.38 92 HIS A C 1
ATOM 739 O O . HIS A 1 92 ? 5.107 0.729 -18.765 1.00 94.38 92 HIS A O 1
ATOM 745 N N . ALA A 1 93 ? 6.356 -0.971 -19.559 1.00 95.31 93 ALA A N 1
ATOM 746 C CA . ALA A 1 93 ? 5.474 -2.031 -19.082 1.00 95.31 93 ALA A CA 1
ATOM 747 C C . ALA A 1 93 ? 5.381 -2.030 -17.546 1.00 95.31 93 ALA A C 1
ATOM 749 O O . ALA A 1 93 ? 4.279 -1.940 -16.996 1.00 95.31 93 ALA A O 1
ATOM 750 N N . LEU A 1 94 ? 6.527 -2.009 -16.858 1.00 94.69 94 LEU A N 1
ATOM 751 C CA . LEU A 1 94 ? 6.607 -2.010 -15.396 1.00 94.69 94 LEU A CA 1
ATOM 752 C C . LEU A 1 94 ? 5.944 -0.776 -14.780 1.00 94.69 94 LEU A C 1
ATOM 754 O O . LEU A 1 94 ? 5.112 -0.907 -13.886 1.00 94.69 94 LEU A O 1
ATOM 758 N N . SER A 1 95 ? 6.254 0.428 -15.274 1.00 95.06 95 SER A N 1
ATOM 759 C CA . SER A 1 95 ? 5.656 1.663 -14.742 1.00 95.06 95 SER A CA 1
ATOM 760 C C . SER A 1 95 ? 4.142 1.740 -14.971 1.00 95.06 95 SER A C 1
ATOM 762 O O . SER A 1 95 ? 3.419 2.278 -14.133 1.00 95.06 95 SER A O 1
ATOM 764 N N . SER A 1 96 ? 3.641 1.197 -16.086 1.00 94.81 96 SER A N 1
ATOM 765 C CA . SER A 1 96 ? 2.202 1.158 -16.381 1.00 94.81 96 SER A CA 1
ATOM 766 C C . SER A 1 96 ? 1.474 0.165 -15.482 1.00 94.81 96 SER A C 1
ATOM 768 O O . SER A 1 96 ? 0.451 0.516 -14.891 1.00 94.81 96 SER A O 1
ATOM 770 N N . GLY A 1 97 ? 2.022 -1.047 -15.353 1.00 94.75 97 GLY A N 1
ATOM 771 C CA . GLY A 1 97 ? 1.473 -2.096 -14.500 1.00 94.75 97 GLY A CA 1
ATOM 772 C C . GLY A 1 97 ? 1.480 -1.691 -13.031 1.00 94.75 97 GLY A C 1
ATOM 773 O O . GLY A 1 97 ? 0.449 -1.786 -12.370 1.00 94.75 97 GLY A O 1
ATOM 774 N N . LEU A 1 98 ? 2.600 -1.147 -12.543 1.00 93.69 98 LEU A N 1
ATOM 775 C CA . LEU A 1 98 ? 2.719 -0.714 -11.154 1.00 93.69 98 LEU A CA 1
ATOM 776 C C . LEU A 1 98 ? 1.721 0.400 -10.834 1.00 93.69 98 LEU A C 1
ATOM 778 O O . LEU A 1 98 ? 0.976 0.265 -9.870 1.00 93.69 98 LEU A O 1
ATOM 782 N N . LYS A 1 99 ? 1.615 1.435 -11.683 1.00 94.38 99 LYS A N 1
ATOM 783 C CA . LYS A 1 99 ? 0.627 2.510 -11.493 1.00 94.38 99 LYS A CA 1
ATOM 784 C C . LYS A 1 99 ? -0.791 1.958 -11.400 1.00 94.38 99 LYS A C 1
ATOM 786 O O . LYS A 1 99 ? -1.556 2.393 -10.542 1.00 94.38 99 LYS A O 1
ATOM 791 N N . ALA A 1 100 ? -1.162 1.058 -12.315 1.00 94.50 100 ALA A N 1
ATOM 792 C CA . ALA A 1 100 ? -2.506 0.489 -12.360 1.00 94.50 100 ALA A CA 1
ATOM 793 C C . ALA A 1 100 ? -2.795 -0.348 -11.106 1.00 94.50 100 ALA A C 1
ATOM 795 O O . ALA A 1 100 ? -3.838 -0.170 -10.472 1.00 94.50 100 ALA A O 1
ATOM 796 N N . TYR A 1 101 ? -1.836 -1.189 -10.713 1.00 94.25 101 TYR A N 1
ATOM 797 C CA . TYR A 1 101 ? -1.927 -2.030 -9.527 1.00 94.25 101 TYR A CA 1
ATOM 798 C C . TYR A 1 101 ? -2.061 -1.199 -8.248 1.00 94.25 101 TYR A C 1
ATOM 800 O O . TYR A 1 101 ? -3.000 -1.407 -7.482 1.00 94.25 101 TYR A O 1
ATOM 808 N N . THR A 1 102 ? -1.194 -0.199 -8.048 1.00 92.94 102 THR A N 1
ATOM 809 C CA . THR A 1 102 ? -1.235 0.649 -6.848 1.00 92.94 102 THR A CA 1
ATOM 810 C C . THR A 1 102 ? -2.538 1.434 -6.744 1.00 92.94 102 THR A C 1
ATOM 812 O O . THR A 1 102 ? -3.086 1.544 -5.651 1.00 92.94 102 THR A O 1
ATOM 815 N N . SER A 1 103 ? -3.076 1.935 -7.867 1.00 91.19 103 SER A N 1
ATOM 816 C CA . SER A 1 103 ? -4.365 2.637 -7.848 1.00 91.19 103 SER A CA 1
ATOM 817 C C . SER A 1 103 ? -5.539 1.705 -7.537 1.00 91.19 103 SER A C 1
ATOM 819 O O . SER A 1 103 ? -6.403 2.071 -6.750 1.00 91.19 103 SER A O 1
ATOM 821 N N . SER A 1 104 ? -5.555 0.494 -8.106 1.00 92.94 104 SER A N 1
ATOM 822 C CA . SER A 1 104 ? -6.655 -0.459 -7.901 1.00 92.94 104 SER A CA 1
ATOM 8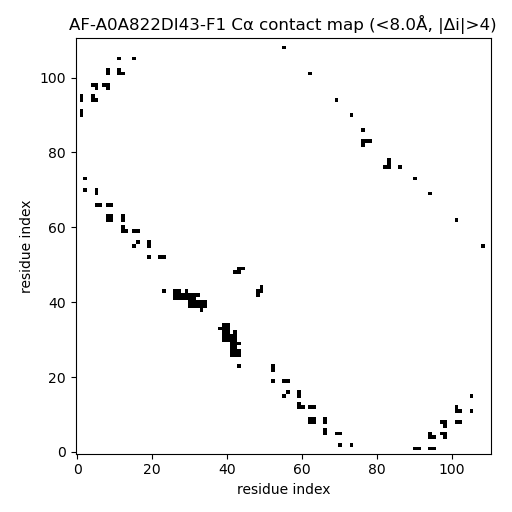23 C C . SER A 1 104 ? -6.677 -1.017 -6.478 1.00 92.94 104 SER A C 1
ATOM 825 O O . SER A 1 104 ? -7.731 -1.123 -5.861 1.00 92.94 104 SER A O 1
ATOM 827 N N . VAL A 1 105 ? -5.512 -1.356 -5.928 1.00 89.75 105 VAL A N 1
ATOM 828 C CA . VAL A 1 105 ? -5.414 -1.837 -4.546 1.00 89.75 105 VAL A CA 1
ATOM 829 C C . VAL A 1 105 ? -5.720 -0.716 -3.550 1.00 89.75 105 VAL A C 1
ATOM 831 O O . VAL A 1 105 ? -6.394 -0.966 -2.557 1.00 89.75 105 VAL A O 1
ATOM 834 N N . GLY A 1 106 ? -5.296 0.522 -3.832 1.00 79.62 106 GLY A N 1
ATOM 835 C CA . GLY A 1 106 ? -5.664 1.683 -3.018 1.00 79.62 106 GLY A CA 1
ATOM 836 C C . GLY A 1 106 ? -7.180 1.894 -2.938 1.00 79.62 106 GLY A C 1
ATOM 837 O O . GLY A 1 106 ? -7.700 2.135 -1.855 1.00 79.62 106 GLY A O 1
ATOM 838 N N . GLU A 1 107 ? -7.892 1.735 -4.057 1.00 83.75 107 GLU A N 1
ATOM 839 C CA . GLU A 1 107 ? -9.359 1.804 -4.099 1.00 83.75 107 GLU A CA 1
ATOM 840 C C . GLU A 1 107 ? -10.021 0.704 -3.258 1.00 83.75 107 GLU A C 1
ATOM 842 O O . GLU A 1 107 ? -10.959 0.981 -2.516 1.00 83.75 107 GLU A O 1
ATOM 847 N N . ARG A 1 108 ? -9.505 -0.531 -3.309 1.00 85.25 108 ARG A N 1
ATOM 848 C CA . ARG A 1 108 ? -10.049 -1.651 -2.519 1.00 85.25 108 ARG A CA 1
ATOM 849 C C . ARG A 1 108 ? -9.991 -1.415 -1.013 1.00 85.25 108 ARG A C 1
ATOM 851 O O . ARG A 1 108 ? -10.841 -1.930 -0.306 1.00 85.25 108 ARG A O 1
ATOM 858 N N . PHE A 1 109 ? -9.008 -0.661 -0.524 1.00 81.06 109 PHE A N 1
ATOM 859 C CA . PHE A 1 109 ? -8.909 -0.326 0.900 1.00 81.06 109 PHE A CA 1
ATOM 860 C C . PHE A 1 109 ? -9.787 0.858 1.320 1.00 81.06 109 PHE A C 1
ATOM 862 O O . PHE A 1 109 ? -9.892 1.136 2.512 1.00 81.06 109 PHE A O 1
ATOM 869 N N . ALA A 1 110 ? -10.389 1.568 0.362 1.00 69.62 110 ALA A N 1
ATOM 870 C CA . ALA A 1 110 ? -11.320 2.659 0.630 1.00 69.62 110 ALA A CA 1
ATOM 871 C C . ALA A 1 110 ? -12.790 2.199 0.729 1.00 69.62 110 ALA A C 1
ATOM 873 O O . ALA A 1 110 ? -13.633 3.002 1.129 1.00 69.62 110 ALA A O 1
ATOM 874 N N . GLN A 1 111 ? -13.089 0.950 0.349 1.00 60.62 111 GLN A N 1
ATOM 875 C CA . GLN A 1 111 ? -14.414 0.317 0.437 1.00 60.62 111 GLN A CA 1
ATOM 876 C C . GLN A 1 111 ? -14.564 -0.455 1.752 1.00 60.62 111 GLN A C 1
ATOM 878 O O . GLN A 1 111 ? -15.676 -0.413 2.323 1.00 60.62 111 GLN A O 1
#

Sequence (111 aa):
MIHMRIHLCYTFAVSLAQAVTIAIRYSAVRFQGQSPNGSEIQILNYLLQQDKLVPCLSTVYAFLIAFMKLDTYFNKLKTNDTVFLDQLPELHALSSGLKAYTSSVGERFAQ

Solvent-accessible surface area (backbone atoms only — not comparable to full-atom values): 5985 Å² total; per-residue (Å²): 115,59,70,59,31,43,49,48,28,41,52,50,23,52,55,48,44,53,54,48,52,51,52,52,55,48,25,69,70,40,62,56,67,72,41,100,84,69,47,63,37,46,40,50,76,38,67,74,48,38,65,60,48,52,57,54,52,52,47,27,54,52,36,46,52,52,30,53,54,52,53,51,50,53,60,58,35,71,77,38,70,70,61,31,62,72,45,40,65,59,53,48,52,52,30,51,50,48,31,52,50,47,53,54,53,54,52,64,75,73,111

Secondary structure (DSSP, 8-state):
-HHHHHHHHHHHHHHHHHHHHHHHHHHHH-B-S--TTSPPPBGGGSHHHHHHHHHHHHHHHHHHHHHHHHHHHHHHHTT-HHHHHHHHHHHHHHHHHHHHHHHHHHHHTT-

pLDDT: mean 92.45, std 5.92, range [60.62, 98.44]

Nearest PDB structures (foldseek):
  5j0l-assembly1_B  TM=3.460E-01  e=1.506E+00  synthetic construct
  7f72-assembly1_A  TM=4.615E-01  e=3.951E+00  Mycobacterium tuberculosis H37Rv